Protein AF-A0A2S2PDX4-F1 (afdb_monomer_lite)

Organism: Schizaphis graminum (NCBI:txid13262)

Radius of gyration: 28.06 Å; chains: 1; bounding box: 75×44×58 Å

Secondary structure (DSSP, 8-state):
-HHHHHHHHHHHHHHHHHHHHHHHH-GGG--HHHHGGGGHHHHHHHH-SGGGT-SHHHHHHHHHHHHH-SSSSSHHHHHHHHHHHHHHHHHHHHHHHHHTTSS--EEEEEE--S---TT---PPEEEEEEETTEEEESS----

Structure (mmCIF, N/CA/C/O backbone):
data_AF-A0A2S2PDX4-F1
#
_entry.id   AF-A0A2S2PDX4-F1
#
loop_
_atom_site.group_PDB
_atom_site.id
_atom_site.type_symbol
_atom_site.label_atom_id
_atom_site.label_alt_id
_atom_site.label_comp_id
_atom_site.label_asym_id
_atom_site.label_entity_id
_atom_site.label_seq_id
_atom_site.pdbx_PDB_ins_code
_atom_site.Cartn_x
_atom_site.Cartn_y
_atom_site.Cartn_z
_atom_site.occupancy
_atom_site.B_iso_or_equiv
_atom_site.auth_seq_id
_atom_site.auth_comp_id
_atom_site.auth_asym_id
_atom_site.auth_atom_id
_atom_site.pdbx_PDB_model_num
ATOM 1 N N . PRO A 1 1 ? -21.822 -17.728 4.452 1.00 47.75 1 PRO A N 1
ATOM 2 C CA . PRO A 1 1 ? -22.582 -17.509 5.712 1.00 47.75 1 PRO A CA 1
ATOM 3 C C . PRO A 1 1 ? -21.722 -16.996 6.883 1.00 47.75 1 PRO A C 1
ATOM 5 O O . PRO A 1 1 ? -22.118 -16.027 7.515 1.00 47.75 1 PRO A O 1
ATOM 8 N N . HIS A 1 2 ? -20.545 -17.582 7.149 1.00 58.78 2 HIS A N 1
ATOM 9 C CA . HIS A 1 2 ? -19.695 -17.191 8.292 1.00 58.78 2 HIS A CA 1
ATOM 10 C C . HIS A 1 2 ? -19.011 -15.814 8.168 1.00 58.78 2 HIS A C 1
ATOM 12 O O . HIS A 1 2 ? -18.832 -15.133 9.172 1.00 58.78 2 HIS A O 1
ATOM 18 N N . HIS A 1 3 ? -18.681 -15.357 6.954 1.00 58.28 3 HIS A N 1
ATOM 19 C CA . HIS A 1 3 ? -17.967 -14.084 6.755 1.00 58.28 3 HIS A CA 1
ATOM 20 C C . HIS A 1 3 ? -18.772 -12.834 7.139 1.00 58.28 3 HIS A C 1
ATOM 22 O O . HIS A 1 3 ? -18.188 -11.867 7.614 1.00 58.28 3 HIS A O 1
ATOM 28 N N . VAL A 1 4 ? -20.101 -12.855 6.990 1.00 62.19 4 VAL A N 1
ATOM 29 C CA . VAL A 1 4 ? -20.958 -11.703 7.333 1.00 62.19 4 VAL A CA 1
ATOM 30 C C . VAL A 1 4 ? -20.946 -11.444 8.843 1.00 62.19 4 VAL A C 1
ATOM 32 O O . VAL A 1 4 ? -20.873 -10.298 9.275 1.00 62.19 4 VAL A O 1
ATOM 35 N N . SER A 1 5 ? -20.93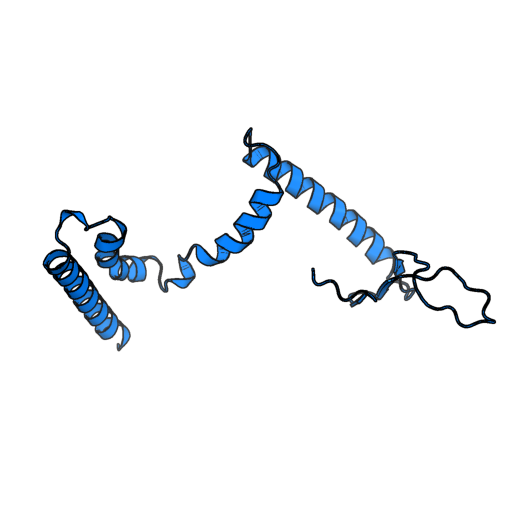3 -12.511 9.649 1.00 75.69 5 SER A N 1
ATOM 36 C CA . SER A 1 5 ? -20.867 -12.414 11.113 1.00 75.69 5 SER A CA 1
ATOM 37 C C . SER A 1 5 ? -19.505 -11.902 11.595 1.00 75.69 5 SER A C 1
ATOM 39 O O . SER A 1 5 ? -19.455 -11.083 12.507 1.00 75.69 5 SER A O 1
ATOM 41 N N . LEU A 1 6 ? -18.408 -12.343 10.972 1.00 85.56 6 LEU A N 1
ATOM 42 C CA . LEU A 1 6 ? -17.055 -11.898 11.327 1.00 85.56 6 LEU A CA 1
ATOM 43 C C . LEU A 1 6 ? -16.809 -10.436 10.948 1.00 85.56 6 LEU A C 1
ATOM 45 O O . LEU A 1 6 ? -16.116 -9.723 11.665 1.00 85.56 6 LEU A O 1
ATOM 49 N N . LYS A 1 7 ? -17.402 -9.985 9.841 1.00 86.50 7 LYS A N 1
ATOM 50 C CA . LYS A 1 7 ? -17.307 -8.601 9.384 1.00 86.50 7 LYS A CA 1
ATOM 51 C C . LYS A 1 7 ? -17.992 -7.633 10.351 1.00 86.50 7 LYS A C 1
ATOM 53 O O . LYS A 1 7 ? -17.378 -6.647 10.747 1.00 86.50 7 LYS A O 1
ATOM 58 N N . GLN A 1 8 ? -19.228 -7.934 10.757 1.00 89.38 8 GLN A N 1
ATOM 59 C CA . GLN A 1 8 ? -19.932 -7.112 11.745 1.00 89.38 8 GLN A CA 1
ATOM 60 C C . GLN A 1 8 ? -19.182 -7.098 13.079 1.00 89.38 8 GLN A C 1
ATOM 62 O O . GLN A 1 8 ? -18.981 -6.045 13.668 1.00 89.38 8 GLN A O 1
ATOM 67 N N . TYR A 1 9 ? -18.678 -8.255 13.507 1.00 93.31 9 TYR A N 1
ATOM 68 C CA . TYR A 1 9 ? -17.873 -8.341 14.719 1.00 93.31 9 TYR A CA 1
ATOM 69 C C . TYR A 1 9 ? -16.598 -7.481 14.646 1.00 93.31 9 TYR A C 1
ATOM 71 O O . TYR A 1 9 ? -16.269 -6.780 15.599 1.00 93.31 9 TYR A O 1
ATOM 79 N N . ALA A 1 10 ? -15.898 -7.486 13.508 1.00 93.19 10 ALA A N 1
ATOM 80 C CA . ALA A 1 10 ? -14.734 -6.631 13.294 1.00 93.19 10 ALA A CA 1
ATOM 81 C C . ALA A 1 10 ? -15.095 -5.136 13.317 1.00 93.19 10 ALA A C 1
ATOM 83 O O . ALA A 1 10 ? -14.362 -4.353 13.914 1.00 93.19 10 ALA A O 1
ATOM 84 N N . HIS A 1 11 ? -16.226 -4.748 12.718 1.00 94.00 11 HIS A N 1
ATOM 85 C CA . HIS A 1 11 ? -16.731 -3.374 12.774 1.00 94.00 11 HIS A CA 1
ATOM 86 C C . HIS A 1 11 ? -16.934 -2.912 14.221 1.00 94.00 11 HIS A C 1
ATOM 88 O O . HIS A 1 11 ? -16.390 -1.886 14.624 1.00 94.00 11 HIS A O 1
ATOM 94 N N . ASP A 1 12 ? -17.647 -3.707 15.019 1.00 95.06 12 ASP A N 1
ATOM 95 C CA . ASP A 1 12 ? -17.961 -3.363 16.407 1.00 95.06 12 ASP A CA 1
ATOM 96 C C . ASP A 1 12 ? -16.685 -3.248 17.266 1.00 95.06 12 ASP A C 1
ATOM 98 O O . ASP A 1 12 ? -16.571 -2.363 18.118 1.00 95.06 12 ASP A O 1
ATOM 102 N N . LEU A 1 13 ? -15.682 -4.100 17.010 1.00 96.44 13 LEU A N 1
ATOM 103 C CA . LEU A 1 13 ? -14.371 -4.024 17.665 1.00 96.44 13 LEU A CA 1
ATOM 104 C C . LEU A 1 13 ? -13.593 -2.756 17.294 1.00 96.44 13 LEU A C 1
ATOM 106 O O . LEU A 1 13 ? -12.976 -2.143 18.167 1.00 96.44 13 LEU A O 1
ATOM 110 N N . LEU A 1 14 ? -13.605 -2.361 16.019 1.00 96.31 14 LEU A N 1
ATOM 111 C CA . LEU A 1 14 ? -12.932 -1.145 15.556 1.00 96.31 14 LEU A CA 1
ATOM 112 C C . LEU A 1 14 ? -13.618 0.103 16.117 1.00 96.31 14 LEU A C 1
ATOM 114 O O . LEU A 1 14 ? -12.940 1.017 16.582 1.00 96.31 14 LEU A O 1
ATOM 118 N N . GLU A 1 15 ? -14.950 0.115 16.161 1.00 96.50 15 GLU A N 1
ATOM 119 C CA . GLU A 1 15 ? -15.713 1.198 16.778 1.00 96.50 15 GLU A CA 1
ATOM 120 C C . GLU A 1 15 ? -15.408 1.321 18.277 1.00 96.50 15 GLU A C 1
ATOM 122 O O . GLU A 1 15 ? -15.167 2.423 18.779 1.00 96.50 15 GLU A O 1
ATOM 127 N N . TYR A 1 16 ? -15.358 0.192 18.991 1.00 96.94 16 TYR A N 1
ATOM 128 C CA . TYR A 1 16 ? -14.962 0.164 20.397 1.00 96.94 16 TYR A CA 1
ATOM 129 C C . TYR A 1 16 ? -13.539 0.699 20.594 1.00 96.94 16 TYR A C 1
ATOM 131 O O . TYR A 1 16 ? -13.328 1.571 21.435 1.00 96.94 16 TYR A O 1
ATOM 139 N N . PHE A 1 17 ? -12.579 0.243 19.784 1.00 96.56 17 PHE A N 1
ATOM 140 C CA . PHE A 1 17 ? -11.193 0.709 19.842 1.00 96.56 17 PHE A CA 1
ATOM 141 C C . PHE A 1 17 ? -11.090 2.227 19.670 1.00 96.56 17 PHE A C 1
ATOM 143 O O . PHE A 1 17 ? -10.433 2.885 20.475 1.00 96.56 17 PHE A O 1
ATOM 150 N N . VAL A 1 18 ? -11.758 2.793 18.661 1.00 96.12 18 VAL A N 1
ATOM 151 C CA . VAL A 1 18 ? -11.712 4.235 18.377 1.00 96.12 18 VAL A CA 1
ATOM 152 C C . VAL A 1 18 ? -12.316 5.045 19.529 1.00 96.12 18 VAL A C 1
ATOM 154 O O . VAL A 1 18 ? -11.703 6.014 19.979 1.00 96.12 18 VAL A O 1
ATOM 157 N N . LYS A 1 19 ? -13.462 4.615 20.073 1.00 96.06 19 LYS A N 1
ATOM 158 C CA . LYS A 1 19 ? -14.090 5.264 21.237 1.00 96.06 19 LYS A CA 1
ATOM 159 C C . LYS A 1 19 ? -13.206 5.193 22.482 1.00 96.06 19 LYS A C 1
ATOM 161 O O . LYS A 1 19 ? -13.049 6.187 23.187 1.00 96.06 19 LYS A O 1
ATOM 166 N N . SER A 1 20 ? -12.609 4.036 22.760 1.00 96.62 20 SER A N 1
ATOM 167 C CA . SER A 1 20 ? -11.697 3.874 23.896 1.00 96.62 20 SER A CA 1
ATOM 168 C C . SER A 1 20 ? -10.419 4.694 23.727 1.00 96.62 20 SER A C 1
ATOM 170 O O . SER A 1 20 ? -9.949 5.293 24.691 1.00 96.62 20 SER A O 1
ATOM 172 N N . PHE A 1 21 ? -9.873 4.774 22.512 1.00 96.62 21 PHE A N 1
ATOM 173 C CA . PHE A 1 21 ? -8.708 5.601 22.210 1.00 96.62 21 PHE A CA 1
ATOM 174 C C . PHE A 1 21 ? -8.988 7.080 22.503 1.00 96.62 21 PHE A C 1
ATOM 176 O O . PHE A 1 21 ? -8.198 7.734 23.185 1.00 96.62 21 PHE A O 1
ATOM 183 N N . GLU A 1 22 ? -10.138 7.590 22.056 1.00 96.00 22 GLU A N 1
ATOM 184 C CA . GLU A 1 22 ? -10.564 8.961 22.340 1.00 96.00 22 GLU A CA 1
ATOM 185 C C . GLU A 1 22 ? -10.717 9.216 23.847 1.00 96.00 22 GLU A C 1
ATOM 187 O O . GLU A 1 22 ? -10.271 10.251 24.337 1.00 96.00 22 GLU A O 1
ATOM 192 N N . GLN A 1 23 ? -11.284 8.271 24.601 1.00 96.62 23 GLN A N 1
ATOM 193 C CA . GLN A 1 23 ? -11.454 8.405 26.053 1.00 96.62 23 GLN A CA 1
ATOM 194 C C . GLN A 1 23 ? -10.126 8.408 26.822 1.00 96.62 23 GLN A C 1
ATOM 196 O O . GLN A 1 23 ? -9.995 9.127 27.810 1.00 96.62 23 GLN A O 1
ATOM 201 N N . ILE A 1 24 ? -9.156 7.596 26.396 1.00 97.12 24 ILE A N 1
ATOM 202 C CA . ILE A 1 24 ? -7.878 7.423 27.100 1.00 97.12 24 ILE A CA 1
ATOM 203 C C . ILE A 1 24 ? -6.904 8.553 26.766 1.00 97.12 24 ILE A C 1
ATOM 205 O O . ILE A 1 24 ? -6.254 9.093 27.660 1.00 97.12 24 ILE A O 1
ATOM 209 N N . TYR A 1 25 ? -6.778 8.896 25.484 1.00 95.75 25 TYR A N 1
ATOM 210 C CA . TYR A 1 25 ? -5.779 9.856 25.016 1.00 95.75 25 TYR A CA 1
ATOM 211 C C . TYR A 1 25 ? -6.358 11.259 24.828 1.00 95.75 25 TYR A C 1
ATOM 213 O O . TYR A 1 25 ? -5.637 12.244 24.970 1.00 95.75 25 TYR A O 1
ATOM 221 N N . GLY A 1 26 ? -7.659 11.371 24.563 1.00 93.25 26 GLY A N 1
ATOM 222 C CA . GLY A 1 26 ? -8.334 12.627 24.264 1.00 93.25 26 GLY A CA 1
ATOM 223 C C . GLY A 1 26 ? -8.429 12.907 22.765 1.00 93.25 26 GLY A C 1
ATOM 224 O O . GLY A 1 26 ? -7.593 12.491 21.957 1.00 93.25 26 GLY A O 1
ATOM 225 N N . GLN A 1 27 ? -9.443 13.688 22.395 1.00 91.62 27 GLN A N 1
ATOM 226 C CA . GLN A 1 27 ? -9.768 14.022 21.006 1.00 91.62 27 GLN A CA 1
ATOM 227 C C . GLN A 1 27 ? -8.611 14.695 20.244 1.00 91.62 27 GLN A C 1
ATOM 229 O O . GLN A 1 27 ? -8.495 14.548 19.033 1.00 91.62 27 GLN A O 1
ATOM 234 N N . MET A 1 28 ? -7.706 15.391 20.937 1.00 93.69 28 MET A N 1
ATOM 235 C CA . MET A 1 28 ? -6.546 16.042 20.311 1.00 93.69 28 MET A CA 1
ATOM 236 C C . MET A 1 28 ? -5.562 15.068 19.641 1.00 93.69 28 MET A C 1
ATOM 238 O O . MET A 1 28 ? -4.795 15.486 18.777 1.00 93.69 28 MET A O 1
ATOM 242 N N . TYR A 1 29 ? -5.598 13.780 20.001 1.00 92.44 29 TYR A N 1
ATOM 243 C CA . TYR A 1 29 ? -4.775 12.731 19.388 1.00 92.44 29 TYR A CA 1
ATOM 244 C C . TYR A 1 29 ? -5.534 11.883 18.360 1.00 92.44 29 TYR A C 1
ATOM 246 O O . TYR A 1 29 ? -4.973 10.923 17.830 1.00 92.44 29 TYR A O 1
ATOM 254 N N . MET A 1 30 ? -6.786 12.234 18.044 1.00 92.44 30 MET A N 1
ATOM 255 C CA . MET A 1 30 ? -7.589 11.577 17.009 1.00 92.44 30 MET A CA 1
ATOM 256 C C . MET A 1 30 ? -7.092 11.958 15.613 1.00 92.44 30 MET A C 1
ATOM 258 O O . MET A 1 30 ? -7.682 12.770 14.901 1.00 92.44 30 MET A O 1
ATOM 262 N N . ALA A 1 31 ? -5.966 11.372 15.223 1.00 93.00 31 ALA A N 1
ATOM 263 C CA . ALA A 1 31 ? -5.408 11.552 13.898 1.00 93.00 31 ALA A CA 1
ATOM 264 C C . ALA A 1 31 ? -6.258 10.819 12.830 1.00 93.00 31 ALA A C 1
ATOM 266 O O . ALA A 1 31 ? -6.955 9.846 13.139 1.00 93.00 31 ALA A O 1
ATOM 267 N N . PRO A 1 32 ? -6.204 11.248 11.551 1.00 91.75 32 PRO A N 1
ATOM 268 C CA . PRO A 1 32 ? -7.032 10.677 10.483 1.00 91.75 32 PRO A CA 1
ATOM 269 C C . PRO A 1 32 ? -6.854 9.168 10.278 1.00 91.75 32 PRO A C 1
ATOM 271 O O . PRO A 1 32 ? -7.782 8.489 9.857 1.00 91.75 32 PRO A O 1
ATOM 274 N N . ASN A 1 33 ? -5.678 8.630 10.602 1.00 91.69 33 ASN A N 1
ATOM 275 C CA . ASN A 1 33 ? -5.395 7.196 10.566 1.00 91.69 33 ASN A CA 1
ATOM 276 C C . ASN A 1 33 ? -6.190 6.398 11.612 1.00 91.69 33 ASN A C 1
ATOM 278 O O . ASN A 1 33 ? -6.539 5.256 11.340 1.00 91.69 33 ASN A O 1
ATOM 282 N N . ILE A 1 34 ? -6.493 6.984 12.775 1.00 93.88 34 ILE A N 1
ATOM 283 C CA . ILE A 1 34 ? -7.339 6.359 13.800 1.00 93.88 34 ILE A CA 1
ATOM 284 C C . ILE A 1 34 ? -8.798 6.376 13.350 1.00 93.88 34 ILE A C 1
ATOM 286 O O . ILE A 1 34 ? -9.468 5.351 13.408 1.00 93.88 34 ILE A O 1
ATOM 290 N N . HIS A 1 35 ? -9.278 7.512 12.834 1.00 90.81 35 HIS A N 1
ATOM 291 C CA . HIS A 1 35 ? -10.646 7.608 12.318 1.00 90.81 35 HIS A CA 1
ATOM 292 C C . HIS A 1 35 ? -10.871 6.696 11.104 1.00 90.81 35 HIS A C 1
ATOM 294 O O . HIS A 1 35 ? -11.911 6.054 10.995 1.00 90.81 35 HIS A O 1
ATOM 300 N N . GLY A 1 36 ? -9.862 6.573 10.235 1.00 92.06 36 GLY A N 1
ATOM 301 C CA . GLY A 1 36 ? -9.901 5.710 9.055 1.00 92.06 36 GLY A CA 1
ATOM 302 C C . GLY A 1 36 ? -10.161 4.234 9.365 1.00 92.06 36 GLY A C 1
ATOM 303 O O . GLY A 1 36 ? -10.689 3.528 8.512 1.00 92.06 36 GLY A O 1
ATOM 304 N N . LEU A 1 37 ? -9.880 3.770 10.589 1.00 93.81 37 LEU A N 1
ATOM 305 C CA . LEU A 1 37 ? -10.189 2.402 11.010 1.00 93.81 37 LEU A CA 1
ATOM 306 C C . LEU A 1 37 ? -11.689 2.086 10.950 1.00 93.81 37 LEU A C 1
ATOM 308 O O . LEU A 1 37 ? -12.044 0.944 10.674 1.00 93.81 37 LEU A O 1
ATOM 312 N N . LEU A 1 38 ? -12.566 3.078 11.143 1.00 93.56 38 LEU A N 1
ATOM 313 C CA . LEU A 1 38 ? -14.019 2.892 11.041 1.00 93.56 38 LEU A CA 1
ATOM 314 C C . LEU A 1 38 ? -14.460 2.520 9.618 1.00 93.56 38 LEU A C 1
ATOM 316 O O . LEU A 1 38 ? -15.448 1.816 9.448 1.00 93.56 38 LEU A O 1
ATOM 320 N N . HIS A 1 39 ? -13.705 2.945 8.604 1.00 91.81 39 HIS A N 1
ATOM 321 C CA . HIS A 1 39 ? -14.011 2.686 7.196 1.00 91.81 39 HIS A CA 1
ATOM 322 C C . HIS A 1 39 ? -13.391 1.390 6.668 1.00 91.81 39 HIS A C 1
ATOM 324 O O . HIS A 1 39 ? -13.729 0.961 5.570 1.00 91.81 39 HIS A O 1
ATOM 330 N N . LEU A 1 40 ? -12.530 0.721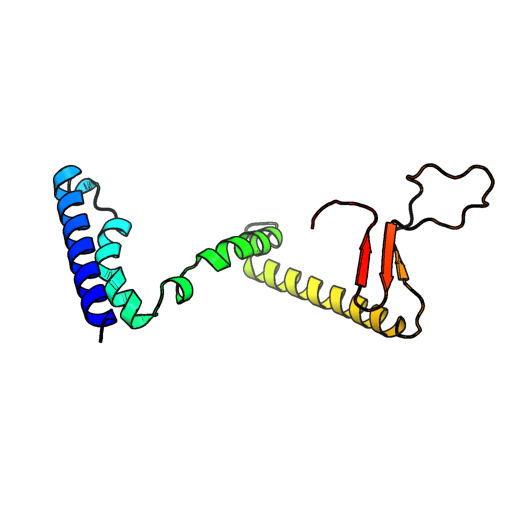 7.442 1.00 92.00 40 LEU A N 1
ATOM 331 C CA . LEU A 1 40 ? -11.809 -0.475 6.991 1.00 92.00 40 LEU A CA 1
ATOM 332 C C . LEU A 1 40 ? -12.757 -1.605 6.555 1.00 92.00 40 LEU A C 1
ATOM 334 O O . LEU A 1 40 ? -12.458 -2.381 5.648 1.00 92.00 40 LEU A O 1
ATOM 338 N N . VAL A 1 41 ? -13.912 -1.698 7.210 1.00 91.50 41 VAL A N 1
ATOM 339 C CA . VAL A 1 41 ? -14.938 -2.701 6.920 1.00 91.50 41 VAL A CA 1
ATOM 340 C C . VAL A 1 41 ? -15.683 -2.396 5.616 1.00 91.50 41 VAL A C 1
ATOM 342 O O . VAL A 1 41 ? -15.980 -3.321 4.856 1.00 91.50 41 VAL A O 1
ATOM 345 N N . ASP A 1 42 ? -15.927 -1.118 5.329 1.00 91.06 42 ASP A N 1
ATOM 346 C CA . ASP A 1 42 ? -16.507 -0.659 4.062 1.00 91.06 42 ASP A CA 1
ATOM 347 C C . ASP A 1 42 ? -15.494 -0.799 2.915 1.00 91.06 42 ASP A C 1
ATOM 349 O O . ASP A 1 42 ? -15.833 -1.214 1.805 1.00 91.06 42 ASP A O 1
ATOM 353 N N . ASP A 1 43 ? -14.218 -0.523 3.190 1.00 90.94 43 ASP A N 1
ATOM 354 C CA . ASP A 1 43 ? -13.124 -0.724 2.243 1.00 90.94 43 ASP A CA 1
ATOM 355 C C . ASP A 1 43 ? -12.967 -2.206 1.882 1.00 90.94 43 ASP A C 1
ATOM 357 O O . ASP A 1 43 ? -12.747 -2.534 0.714 1.00 90.94 43 ASP A O 1
ATOM 361 N N . TYR A 1 44 ? -13.151 -3.115 2.843 1.00 90.12 44 TYR A N 1
ATOM 362 C CA . TYR A 1 44 ? -13.153 -4.552 2.575 1.00 90.12 44 TYR A CA 1
ATOM 363 C C . TYR A 1 44 ? -14.296 -4.972 1.641 1.00 90.12 44 TYR A C 1
ATOM 365 O O . TYR A 1 44 ? -14.084 -5.796 0.752 1.00 90.12 44 TYR A O 1
ATOM 373 N N . ASP A 1 45 ? -15.493 -4.393 1.775 1.00 89.75 45 ASP A N 1
ATOM 374 C CA . ASP A 1 45 ? -16.587 -4.662 0.829 1.00 89.75 45 ASP A CA 1
ATOM 375 C C . ASP A 1 45 ? -16.257 -4.194 -0.584 1.00 89.75 45 ASP A C 1
ATOM 377 O O . ASP A 1 45 ? -16.645 -4.827 -1.569 1.00 89.75 45 ASP A O 1
ATOM 381 N N . ARG A 1 46 ? -15.560 -3.062 -0.687 1.00 91.75 46 ARG A N 1
ATOM 382 C CA . ARG A 1 46 ? -15.290 -2.412 -1.964 1.00 91.75 46 ARG A CA 1
ATOM 383 C C . ARG A 1 46 ? -14.101 -3.016 -2.704 1.00 91.75 46 ARG A C 1
ATOM 385 O O . ARG A 1 46 ? -14.153 -3.149 -3.925 1.00 91.75 46 ARG A O 1
ATOM 392 N N . PHE A 1 47 ? -13.027 -3.337 -1.990 1.00 91.25 47 PHE A N 1
ATOM 393 C CA . PHE A 1 47 ? -11.745 -3.760 -2.564 1.00 91.25 47 PHE A CA 1
ATOM 394 C C . PHE A 1 47 ? -11.412 -5.233 -2.279 1.00 91.25 47 PHE A C 1
ATOM 396 O O . PHE A 1 47 ? -10.510 -5.805 -2.900 1.00 91.25 47 PHE A O 1
ATOM 403 N N . GLY A 1 48 ? -12.167 -5.877 -1.388 1.00 90.06 48 GLY A N 1
ATOM 404 C CA . GLY A 1 48 ? -11.898 -7.227 -0.914 1.00 90.06 48 GLY A CA 1
ATOM 405 C C . GLY A 1 48 ? -10.800 -7.253 0.157 1.00 90.06 48 GLY A C 1
ATOM 406 O O . GLY A 1 48 ? -10.608 -6.278 0.883 1.00 90.06 48 GLY A O 1
ATOM 407 N N . PRO A 1 49 ? -10.070 -8.376 0.284 1.00 89.31 49 PRO A N 1
ATOM 408 C CA . PRO A 1 49 ? -8.948 -8.499 1.211 1.00 89.31 49 PRO A CA 1
ATOM 409 C C . PRO A 1 49 ? -7.939 -7.357 1.091 1.00 89.31 49 PRO A C 1
ATOM 411 O O . PRO A 1 49 ? -7.659 -6.889 -0.011 1.00 89.31 49 PRO A O 1
ATOM 414 N N . LEU A 1 50 ? -7.338 -6.968 2.220 1.00 86.50 50 LEU A N 1
ATOM 415 C CA . LEU A 1 50 ? -6.378 -5.862 2.283 1.00 86.50 50 LEU A CA 1
ATOM 416 C C . LEU A 1 50 ? -5.198 -6.053 1.320 1.00 86.50 50 LEU A C 1
ATOM 418 O O . LEU A 1 50 ? -4.681 -5.082 0.784 1.00 86.50 50 LEU A O 1
ATOM 422 N N . ASP A 1 51 ? -4.815 -7.297 1.033 1.00 87.44 51 ASP A N 1
ATOM 423 C CA . ASP A 1 51 ? -3.767 -7.624 0.060 1.00 87.44 51 ASP A CA 1
ATOM 424 C C . ASP A 1 51 ? -4.046 -7.061 -1.344 1.00 87.44 51 ASP A C 1
ATOM 426 O O . ASP A 1 51 ? -3.110 -6.752 -2.078 1.00 87.44 51 ASP A O 1
ATOM 430 N N . ASN A 1 52 ? -5.318 -6.869 -1.711 1.00 88.50 52 ASN A N 1
ATOM 431 C CA . ASN A 1 52 ? -5.707 -6.326 -3.013 1.00 88.50 52 ASN A CA 1
ATOM 432 C C . ASN A 1 52 ? -5.537 -4.805 -3.111 1.00 88.50 52 ASN A C 1
ATOM 434 O O . ASN A 1 52 ? -5.400 -4.277 -4.214 1.00 88.50 52 ASN A O 1
ATOM 438 N N . CYS A 1 53 ? -5.582 -4.093 -1.985 1.00 85.75 53 CYS A N 1
ATOM 439 C CA . CYS A 1 53 ? -5.472 -2.632 -1.935 1.00 85.75 53 CYS A CA 1
ATOM 440 C C . CYS A 1 53 ? -4.230 -2.138 -1.179 1.00 85.75 53 CYS A C 1
ATOM 442 O O . CYS A 1 53 ? -3.961 -0.936 -1.148 1.00 85.75 53 CYS A O 1
ATOM 444 N N . SER A 1 54 ? -3.443 -3.048 -0.606 1.00 86.00 54 SER A N 1
ATOM 445 C CA . SER A 1 54 ? -2.221 -2.733 0.119 1.00 86.00 54 SER A CA 1
ATOM 446 C C . SER A 1 54 ? -1.166 -2.146 -0.811 1.00 86.00 54 SER A C 1
ATOM 448 O O . SER A 1 54 ? -0.816 -2.710 -1.849 1.00 86.00 54 SER A O 1
ATOM 450 N N . THR A 1 55 ? -0.582 -1.022 -0.399 1.00 85.19 55 THR A N 1
ATOM 451 C CA . THR A 1 55 ? 0.540 -0.416 -1.119 1.00 85.19 55 THR A CA 1
ATOM 452 C C . THR A 1 55 ? 1.883 -1.068 -0.796 1.00 85.19 55 THR A C 1
ATOM 454 O O . THR A 1 55 ? 2.895 -0.709 -1.399 1.00 85.19 55 THR A O 1
ATOM 457 N N . PHE A 1 56 ? 1.910 -2.030 0.132 1.00 85.75 56 PHE A N 1
ATOM 458 C CA . PHE A 1 56 ? 3.135 -2.644 0.639 1.00 85.75 56 PHE A CA 1
ATOM 459 C C . PHE A 1 56 ? 3.972 -3.292 -0.472 1.00 85.75 56 PHE A C 1
ATOM 461 O O . PHE A 1 56 ? 5.184 -3.089 -0.548 1.00 85.75 56 PHE A O 1
ATOM 468 N N . SER A 1 57 ? 3.327 -3.985 -1.416 1.00 82.00 57 SER A N 1
ATOM 469 C CA . SER A 1 57 ? 4.005 -4.602 -2.564 1.00 82.00 57 SER A CA 1
ATOM 470 C C . SER A 1 57 ? 4.754 -3.581 -3.433 1.00 82.00 57 SER A C 1
ATOM 472 O O . SER A 1 57 ? 5.775 -3.911 -4.042 1.00 82.00 57 SER A O 1
ATOM 474 N N . PHE A 1 58 ? 4.295 -2.326 -3.465 1.00 84.56 58 PHE A N 1
ATOM 475 C CA . PHE A 1 58 ? 4.931 -1.253 -4.230 1.00 84.56 58 PHE A CA 1
ATOM 476 C C . PHE A 1 58 ? 6.073 -0.565 -3.479 1.00 84.56 58 PHE A C 1
ATOM 478 O O . PHE A 1 58 ? 6.906 0.073 -4.124 1.00 84.56 58 PHE A O 1
ATOM 485 N N . GLU A 1 59 ? 6.182 -0.703 -2.154 1.00 86.00 59 GLU A N 1
ATOM 486 C CA . GLU A 1 59 ? 7.273 -0.084 -1.386 1.00 86.00 59 GLU A CA 1
ATOM 487 C C . GLU A 1 59 ? 8.642 -0.596 -1.830 1.00 86.00 59 GLU A C 1
ATOM 489 O O . GLU A 1 59 ? 9.593 0.179 -1.981 1.00 86.00 59 GLU A O 1
ATOM 494 N N . ASN A 1 60 ? 8.742 -1.899 -2.106 1.00 83.38 60 ASN A N 1
ATOM 495 C CA . ASN A 1 60 ? 9.983 -2.472 -2.607 1.00 83.38 60 ASN A CA 1
ATOM 496 C C . ASN A 1 60 ? 10.320 -1.925 -4.002 1.00 83.38 60 ASN A C 1
ATOM 498 O O . ASN A 1 60 ? 11.456 -1.532 -4.272 1.00 83.38 60 ASN A O 1
ATOM 502 N N . TYR A 1 61 ? 9.314 -1.812 -4.872 1.00 86.88 61 TYR A N 1
ATOM 503 C CA . TYR A 1 61 ? 9.495 -1.268 -6.216 1.00 86.88 61 TYR A CA 1
ATOM 504 C C . TYR A 1 61 ? 9.822 0.234 -6.209 1.00 86.88 61 TYR A C 1
ATOM 506 O O . TYR A 1 61 ? 10.571 0.717 -7.057 1.00 86.88 61 TYR A O 1
ATOM 514 N N . MET A 1 62 ? 9.364 0.981 -5.203 1.00 89.44 62 MET A N 1
ATOM 515 C CA . MET A 1 62 ? 9.701 2.393 -5.034 1.00 89.44 62 MET A CA 1
ATOM 516 C C . MET A 1 62 ? 11.214 2.618 -4.891 1.00 89.44 62 MET A C 1
ATOM 518 O O . MET A 1 62 ? 11.729 3.627 -5.370 1.00 89.44 62 MET A O 1
ATOM 522 N N . LYS A 1 63 ? 11.959 1.680 -4.286 1.00 87.75 63 LYS A N 1
ATOM 523 C CA . LYS A 1 63 ? 13.433 1.746 -4.237 1.00 87.75 63 LYS A CA 1
ATOM 524 C C . LYS A 1 63 ? 14.042 1.701 -5.639 1.00 87.75 63 LYS A C 1
ATOM 526 O O . LYS A 1 63 ? 14.958 2.465 -5.936 1.00 87.75 63 LYS A O 1
ATOM 531 N N . VAL A 1 64 ? 13.496 0.846 -6.503 1.00 89.12 64 VAL A N 1
ATOM 532 C CA . VAL A 1 64 ? 13.908 0.714 -7.906 1.00 89.12 64 VAL A CA 1
ATOM 533 C C . VAL A 1 64 ? 13.584 1.993 -8.679 1.00 89.12 64 VAL A C 1
ATOM 535 O O . VAL A 1 64 ? 14.444 2.527 -9.367 1.00 89.12 64 VAL A O 1
ATOM 538 N N . LEU A 1 65 ? 12.382 2.550 -8.515 1.00 90.75 65 LEU A N 1
ATOM 539 C CA . LEU A 1 65 ? 12.019 3.819 -9.154 1.00 90.75 65 LEU A CA 1
ATOM 540 C C . LEU A 1 65 ? 12.913 4.976 -8.693 1.00 90.75 65 LEU A C 1
ATOM 542 O O . LEU A 1 65 ? 13.366 5.776 -9.510 1.00 90.75 65 LEU A O 1
ATOM 546 N N . LYS A 1 66 ? 13.225 5.048 -7.395 1.00 91.31 66 LYS A N 1
ATOM 547 C CA . LYS A 1 66 ? 14.111 6.080 -6.842 1.00 91.31 66 LYS A CA 1
ATOM 548 C C . LYS A 1 66 ? 15.536 5.979 -7.379 1.00 91.31 66 LYS A C 1
ATOM 550 O O . LYS A 1 66 ? 16.143 7.017 -7.61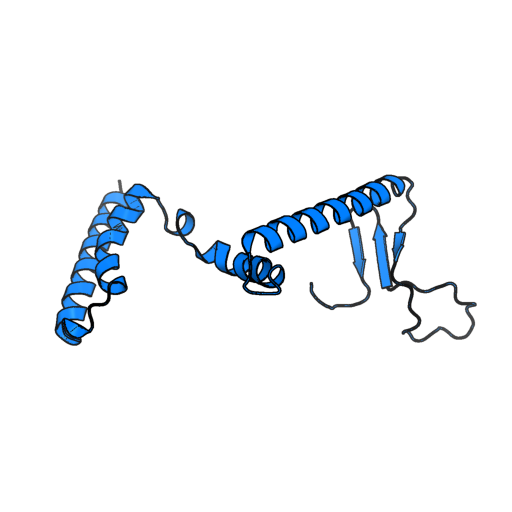2 1.00 91.31 66 LYS A O 1
ATOM 555 N N . SER A 1 67 ? 16.062 4.778 -7.626 1.00 90.81 67 SER A N 1
ATOM 556 C CA . SER A 1 67 ? 17.410 4.624 -8.196 1.00 90.81 67 SER A CA 1
ATOM 557 C C . SER A 1 67 ? 17.504 5.093 -9.655 1.00 90.81 67 SER A C 1
ATOM 559 O O . SER A 1 67 ? 18.581 5.483 -10.111 1.00 90.81 67 SER A O 1
ATOM 561 N N . MET A 1 68 ? 16.379 5.127 -10.382 1.00 91.88 68 MET A N 1
ATOM 562 C CA . MET A 1 68 ? 16.310 5.696 -11.732 1.00 91.88 68 MET A CA 1
ATOM 563 C C . MET A 1 68 ? 16.345 7.231 -11.738 1.00 91.88 68 MET A C 1
ATOM 565 O O . MET A 1 68 ? 16.701 7.827 -12.756 1.00 91.88 68 MET A O 1
ATOM 569 N N . ILE A 1 69 ? 16.001 7.877 -10.620 1.00 93.50 69 ILE A N 1
ATOM 570 C CA . ILE A 1 69 ? 15.924 9.334 -10.495 1.00 93.50 69 ILE A CA 1
ATOM 571 C C . ILE A 1 69 ? 17.247 9.863 -9.933 1.00 93.50 69 ILE A C 1
ATOM 573 O O . ILE A 1 69 ? 17.622 9.579 -8.800 1.00 93.50 69 ILE A O 1
ATOM 577 N N . ARG A 1 70 ? 17.957 10.686 -10.712 1.00 90.12 70 ARG A N 1
ATOM 578 C CA . ARG A 1 70 ? 19.258 11.258 -10.311 1.00 90.12 70 ARG A CA 1
ATOM 579 C C . ARG A 1 70 ? 19.150 12.682 -9.765 1.00 90.12 70 ARG A C 1
ATOM 581 O O . ARG A 1 70 ? 19.972 13.097 -8.954 1.00 90.12 70 ARG A O 1
ATOM 588 N N . LYS A 1 71 ? 18.165 13.447 -10.239 1.00 92.12 71 LYS A N 1
ATOM 589 C CA . LYS A 1 71 ? 17.855 14.818 -9.798 1.00 92.12 71 LYS A CA 1
ATOM 590 C C . LYS A 1 71 ? 16.338 14.972 -9.634 1.00 92.12 71 LYS A C 1
ATOM 592 O O . LYS A 1 71 ? 15.606 14.299 -10.353 1.00 92.12 71 LYS A O 1
ATOM 597 N N . PRO A 1 72 ? 15.845 15.880 -8.773 1.00 91.00 72 PRO A N 1
ATOM 598 C CA . PRO A 1 72 ? 14.404 16.060 -8.554 1.00 91.00 72 PRO A CA 1
ATOM 599 C C . PRO A 1 72 ? 13.661 16.662 -9.760 1.00 91.00 72 PRO A C 1
ATOM 601 O O . PRO A 1 72 ? 12.437 16.637 -9.812 1.00 91.00 72 PRO A O 1
ATOM 604 N N . HIS A 1 73 ? 14.379 17.206 -10.744 1.00 95.19 73 HIS A N 1
ATOM 605 C CA . HIS A 1 73 ? 13.787 17.809 -11.934 1.00 95.19 73 HIS A CA 1
ATOM 606 C C . HIS A 1 73 ? 13.264 16.743 -12.907 1.00 95.19 73 HIS A C 1
ATOM 608 O O . HIS A 1 73 ? 14.045 15.944 -13.416 1.00 95.19 73 HIS A O 1
ATOM 614 N N . LYS A 1 74 ? 11.965 16.771 -13.222 1.00 94.00 74 LYS A N 1
ATOM 615 C CA . LYS A 1 74 ? 11.315 15.868 -14.193 1.00 94.00 74 LYS A CA 1
ATOM 616 C C . LYS A 1 74 ? 11.540 14.366 -13.904 1.00 94.00 74 LYS A C 1
ATOM 618 O O . LYS A 1 74 ? 12.122 13.653 -14.725 1.00 94.00 74 LYS A O 1
ATOM 623 N N . PRO A 1 75 ? 11.082 13.858 -12.746 1.00 94.06 75 PRO A N 1
ATOM 624 C CA . PRO A 1 75 ? 11.317 12.472 -12.336 1.00 94.06 75 PRO A CA 1
ATOM 625 C C . PRO A 1 75 ? 10.668 11.451 -13.281 1.00 94.06 75 PRO A C 1
ATOM 627 O O . PRO A 1 75 ? 11.277 10.431 -13.584 1.00 94.06 75 PRO A O 1
ATOM 630 N N . LEU A 1 76 ? 9.471 11.743 -13.800 1.00 94.38 76 LEU A N 1
ATOM 631 C CA . LEU A 1 76 ? 8.760 10.849 -14.716 1.00 94.38 76 LEU A CA 1
ATOM 632 C C . LEU A 1 76 ? 9.522 10.649 -16.035 1.00 94.38 76 LEU A C 1
ATOM 634 O O . LEU A 1 76 ? 9.726 9.514 -16.457 1.00 94.38 76 LEU A O 1
ATOM 638 N N . GLU A 1 77 ? 9.991 11.738 -16.655 1.00 95.88 77 GLU A N 1
ATOM 639 C CA . GLU A 1 77 ? 10.794 11.664 -17.884 1.00 95.88 77 GLU A CA 1
ATOM 640 C C . GLU A 1 77 ? 12.079 10.853 -17.654 1.00 95.88 77 GLU A C 1
ATOM 642 O O . GLU A 1 77 ? 12.411 9.989 -18.464 1.00 95.88 77 GLU A O 1
ATOM 647 N N . GLN A 1 78 ? 12.770 11.069 -16.525 1.00 93.94 78 GLN A N 1
ATOM 648 C CA . GLN A 1 78 ? 13.970 10.299 -16.172 1.00 93.94 78 GLN A CA 1
ATOM 649 C C . GLN A 1 78 ? 13.682 8.797 -16.072 1.00 93.94 78 GLN A C 1
ATOM 651 O O . GLN A 1 78 ? 14.419 8.001 -16.653 1.00 93.94 78 GLN A O 1
ATOM 656 N N . VAL A 1 79 ? 12.609 8.410 -15.376 1.00 94.00 79 VAL A N 1
ATOM 657 C CA . VAL A 1 79 ? 12.203 7.003 -15.228 1.00 94.00 79 VAL A CA 1
ATOM 658 C C . VAL A 1 79 ? 11.895 6.380 -16.589 1.00 94.00 79 VAL A C 1
ATOM 660 O O . VAL A 1 79 ? 12.414 5.310 -16.892 1.00 94.00 79 VAL A O 1
ATOM 663 N N . ILE A 1 80 ? 11.116 7.059 -17.439 1.00 93.69 80 ILE A N 1
ATOM 664 C CA . ILE A 1 80 ? 10.756 6.554 -18.774 1.00 93.69 80 ILE A CA 1
ATOM 665 C C . ILE A 1 80 ? 12.008 6.343 -19.636 1.00 93.69 80 ILE A C 1
ATOM 667 O O . ILE A 1 80 ? 12.149 5.307 -20.287 1.00 93.69 80 ILE A O 1
ATOM 671 N N . ILE A 1 81 ? 12.942 7.299 -19.632 1.00 92.38 81 ILE A N 1
ATOM 672 C CA . ILE A 1 81 ? 14.194 7.190 -20.392 1.00 92.38 81 ILE A CA 1
ATOM 673 C C . ILE A 1 81 ? 15.032 6.010 -19.876 1.00 92.38 81 ILE A C 1
ATOM 675 O O . ILE A 1 81 ? 15.418 5.152 -20.670 1.00 92.38 81 ILE A O 1
ATOM 679 N N . ARG A 1 82 ? 15.247 5.909 -18.556 1.00 91.62 82 ARG A N 1
ATOM 680 C CA . ARG A 1 82 ? 16.007 4.814 -17.920 1.00 91.62 82 ARG A CA 1
ATOM 681 C C . ARG A 1 82 ? 15.398 3.441 -18.200 1.00 91.62 82 ARG A C 1
ATOM 683 O O . ARG A 1 82 ? 16.123 2.492 -18.486 1.00 91.62 82 ARG A O 1
ATOM 690 N N . TYR A 1 83 ? 14.075 3.337 -18.134 1.00 90.44 83 TYR A N 1
ATOM 691 C CA . TYR A 1 83 ? 13.354 2.103 -18.426 1.00 90.44 83 TYR A CA 1
ATOM 692 C C . TYR A 1 83 ? 13.593 1.651 -19.876 1.00 90.44 83 TYR A C 1
ATOM 694 O O . TYR A 1 83 ? 13.983 0.509 -20.124 1.00 90.44 83 TYR A O 1
ATOM 702 N N . ASN A 1 84 ? 13.483 2.581 -20.831 1.00 89.19 84 ASN A N 1
ATOM 703 C CA . ASN A 1 84 ? 13.748 2.317 -22.246 1.00 89.19 84 ASN A CA 1
ATOM 704 C C . ASN A 1 84 ? 15.221 1.955 -22.535 1.00 89.19 84 ASN A C 1
ATOM 706 O O . ASN A 1 84 ? 15.492 1.157 -23.434 1.00 89.19 84 ASN A O 1
ATOM 710 N N . GLU A 1 85 ? 16.184 2.524 -21.800 1.00 88.00 85 GLU A N 1
ATOM 711 C CA . GLU A 1 85 ? 17.604 2.133 -21.874 1.00 88.00 85 GLU A CA 1
ATOM 712 C C . GLU A 1 85 ? 17.813 0.666 -21.453 1.00 88.00 85 GLU A C 1
ATOM 714 O O . GLU A 1 85 ? 18.559 -0.077 -22.107 1.00 88.00 85 GLU A O 1
ATOM 719 N N . GLY A 1 86 ? 17.134 0.239 -20.382 1.00 81.31 86 GLY A N 1
ATOM 720 C CA . GLY A 1 86 ? 17.174 -1.132 -19.870 1.00 81.31 86 GLY A CA 1
ATOM 721 C C . GLY A 1 86 ? 16.629 -2.152 -20.872 1.00 81.31 86 GLY A C 1
ATOM 722 O O . GLY A 1 86 ? 17.322 -3.114 -21.204 1.00 81.31 86 GLY A O 1
ATOM 723 N N . GLU A 1 87 ? 15.441 -1.901 -21.426 1.00 77.62 87 GLU A N 1
ATOM 724 C CA . GLU A 1 87 ? 14.792 -2.768 -22.426 1.00 77.62 87 GLU A CA 1
ATOM 725 C C . GLU A 1 87 ? 15.637 -2.944 -23.702 1.00 77.62 87 GLU A C 1
ATOM 727 O O . GLU A 1 87 ? 15.785 -4.042 -24.247 1.00 77.62 87 GLU A O 1
ATOM 732 N N . LYS A 1 88 ? 16.280 -1.869 -24.173 1.00 67.88 88 LYS A N 1
ATOM 733 C CA . LYS A 1 88 ? 17.175 -1.945 -25.339 1.00 67.88 88 LYS A CA 1
ATOM 734 C C . LYS A 1 88 ? 18.430 -2.765 -25.038 1.00 67.88 88 LYS A C 1
ATOM 736 O O . LYS A 1 88 ? 18.867 -3.548 -25.884 1.00 67.88 88 LYS A O 1
ATOM 741 N N . SER A 1 89 ? 18.978 -2.651 -23.830 1.00 60.03 89 SER A N 1
ATOM 742 C CA . SER A 1 89 ? 20.163 -3.404 -23.402 1.00 60.03 89 SER A CA 1
ATOM 743 C C . SER A 1 89 ? 19.882 -4.906 -23.260 1.00 60.03 89 SER A C 1
ATOM 745 O O . SER A 1 89 ? 20.689 -5.729 -23.700 1.00 60.03 89 SER A O 1
ATOM 747 N N . THR A 1 90 ? 18.716 -5.290 -22.729 1.00 57.59 90 THR A N 1
ATOM 748 C CA . THR A 1 90 ? 18.308 -6.701 -22.599 1.00 57.59 90 THR A CA 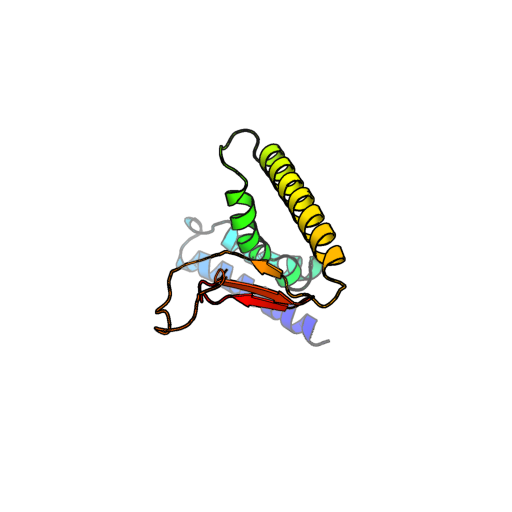1
ATOM 749 C C . THR A 1 90 ? 17.981 -7.344 -23.948 1.00 57.59 90 THR A C 1
ATOM 751 O O . THR A 1 90 ? 18.265 -8.528 -24.140 1.00 57.59 90 THR A O 1
ATOM 754 N N . SER A 1 91 ? 17.469 -6.583 -24.922 1.00 54.94 91 SER A N 1
ATOM 755 C CA . SER A 1 91 ? 17.225 -7.085 -26.283 1.00 54.94 91 SER A CA 1
ATOM 756 C C . SER A 1 91 ? 18.514 -7.516 -27.007 1.00 54.94 91 SER A C 1
ATOM 758 O O . SER A 1 91 ? 18.527 -8.532 -27.705 1.00 54.94 91 SER A O 1
ATOM 760 N N . ASN A 1 92 ? 19.628 -6.812 -26.775 1.00 50.25 92 ASN A N 1
ATOM 761 C CA . ASN A 1 92 ? 20.940 -7.164 -27.325 1.00 50.25 92 ASN A CA 1
ATOM 762 C C . ASN A 1 92 ? 21.548 -8.394 -26.634 1.00 50.25 92 ASN A C 1
ATOM 764 O O . ASN A 1 92 ? 22.184 -9.217 -27.291 1.00 50.25 92 ASN A O 1
ATOM 768 N N . LEU A 1 93 ? 21.295 -8.570 -25.332 1.00 51.38 93 LEU A N 1
ATOM 769 C CA . LEU A 1 93 ? 21.626 -9.803 -24.612 1.00 51.38 93 LEU A CA 1
ATOM 770 C C . LEU A 1 93 ? 20.807 -10.987 -25.137 1.00 51.38 93 LEU A C 1
ATOM 772 O O . LEU A 1 93 ? 21.399 -12.004 -25.466 1.00 51.38 93 LEU A O 1
ATOM 776 N N . LYS A 1 94 ? 19.486 -10.851 -25.321 1.00 49.97 94 LYS A N 1
ATOM 777 C CA . LYS A 1 94 ? 18.630 -11.915 -25.885 1.00 49.97 94 LYS A CA 1
ATOM 778 C C . LYS A 1 94 ? 19.030 -12.296 -27.317 1.00 49.97 94 LYS A C 1
ATOM 780 O O . LYS A 1 94 ? 19.081 -13.481 -27.635 1.00 49.97 94 LYS A O 1
ATOM 785 N N . LYS A 1 95 ? 19.394 -11.321 -28.162 1.00 50.25 95 LYS A N 1
ATOM 786 C CA . LYS A 1 95 ? 19.965 -11.587 -29.497 1.00 50.25 95 LYS A CA 1
ATOM 787 C C . LYS A 1 95 ? 21.298 -12.333 -29.422 1.00 50.25 95 LYS A C 1
ATOM 789 O O . LYS A 1 95 ? 21.513 -13.237 -30.218 1.00 50.25 95 LYS A O 1
ATOM 794 N N . LYS A 1 96 ? 22.162 -12.009 -28.451 1.00 47.06 96 LYS A N 1
ATOM 795 C CA . LYS A 1 96 ? 23.406 -12.752 -28.204 1.00 47.06 96 LYS A CA 1
ATOM 796 C C . LYS A 1 96 ? 23.135 -14.168 -27.686 1.00 47.06 96 LYS A C 1
ATOM 798 O O . LYS A 1 96 ? 23.806 -15.088 -28.126 1.00 47.06 96 LYS A O 1
ATOM 803 N N . CYS A 1 97 ? 22.136 -14.358 -26.822 1.00 44.81 97 CYS A N 1
ATOM 804 C CA . CYS A 1 97 ? 21.746 -15.671 -26.306 1.00 44.81 97 CYS A CA 1
ATOM 805 C C . CYS A 1 97 ? 21.213 -16.605 -27.398 1.00 44.81 97 CYS A C 1
ATOM 807 O O . CYS A 1 97 ? 21.542 -17.784 -27.389 1.00 44.81 97 CYS A O 1
ATOM 809 N N . ASN A 1 98 ? 20.481 -16.082 -28.386 1.00 46.56 98 ASN A N 1
ATOM 810 C CA . ASN A 1 98 ? 20.015 -16.882 -29.525 1.00 46.56 98 ASN A CA 1
ATOM 811 C C . ASN A 1 98 ? 21.157 -17.396 -30.424 1.00 46.56 98 ASN A C 1
ATOM 813 O O . ASN A 1 98 ? 20.963 -18.373 -31.141 1.00 46.56 98 ASN A O 1
ATOM 817 N N . ILE A 1 99 ? 22.348 -16.782 -30.373 1.00 49.75 99 ILE A N 1
ATOM 818 C CA . ILE A 1 99 ? 23.557 -17.274 -31.063 1.00 49.75 99 ILE A CA 1
ATOM 819 C C . ILE A 1 99 ? 24.167 -18.476 -30.307 1.00 49.75 99 ILE A C 1
ATOM 821 O O . ILE A 1 99 ? 24.835 -19.307 -30.910 1.00 49.75 99 ILE A O 1
ATOM 825 N N . ILE A 1 100 ? 23.874 -18.635 -29.010 1.00 49.53 100 ILE A N 1
ATOM 826 C CA . ILE A 1 100 ? 24.352 -19.739 -28.150 1.00 49.53 100 ILE A CA 1
ATOM 827 C C . ILE A 1 100 ? 23.449 -20.983 -28.231 1.00 49.53 100 ILE A C 1
ATOM 829 O O . ILE A 1 100 ? 23.568 -21.902 -27.426 1.00 49.53 100 ILE A O 1
ATOM 833 N N . ASN A 1 101 ? 22.530 -21.049 -29.194 1.00 49.28 101 ASN A N 1
ATOM 834 C CA . ASN A 1 101 ? 21.775 -22.281 -29.437 1.00 49.28 101 ASN A CA 1
ATOM 835 C C . ASN A 1 101 ? 22.649 -23.403 -30.036 1.00 49.28 101 ASN A C 1
ATOM 837 O O . ASN A 1 101 ? 22.172 -24.520 -30.205 1.00 49.28 101 ASN A O 1
ATOM 841 N N . ASN A 1 102 ? 23.935 -23.141 -30.290 1.00 48.91 102 ASN A N 1
ATOM 842 C CA . ASN A 1 102 ? 24.920 -24.144 -30.681 1.00 48.91 102 ASN A CA 1
ATOM 843 C C . ASN A 1 102 ? 25.779 -24.575 -29.484 1.00 48.91 102 ASN A C 1
ATOM 845 O O . ASN A 1 102 ? 26.968 -24.332 -29.533 1.00 48.91 102 ASN A O 1
ATOM 849 N N . ASN A 1 103 ? 25.210 -25.165 -28.422 1.00 54.00 103 ASN A N 1
ATOM 850 C CA . ASN A 1 103 ? 25.894 -25.946 -27.358 1.00 54.00 103 ASN A CA 1
ATOM 851 C C . ASN A 1 103 ? 27.208 -25.415 -26.714 1.00 54.00 103 ASN A C 1
ATOM 853 O O . ASN A 1 103 ? 27.788 -26.091 -25.866 1.00 54.00 103 ASN A O 1
ATOM 857 N N . GLU A 1 104 ? 27.680 -24.220 -27.048 1.00 61.81 104 GLU A N 1
ATOM 858 C CA . GLU A 1 104 ? 28.952 -23.657 -26.621 1.00 61.81 104 GLU A CA 1
ATOM 859 C C . GLU A 1 104 ? 28.671 -22.669 -25.494 1.00 61.81 104 GLU A C 1
ATOM 861 O O . GLU A 1 104 ? 28.130 -21.584 -25.703 1.00 61.81 104 GLU A O 1
ATOM 866 N N . GLY A 1 105 ? 28.989 -23.062 -24.261 1.00 66.19 105 GLY A N 1
ATOM 867 C CA . GLY A 1 105 ? 28.800 -22.202 -23.097 1.00 66.19 105 GLY A CA 1
ATOM 868 C C . GLY A 1 105 ? 29.525 -20.861 -23.249 1.00 66.19 105 GLY A C 1
ATOM 869 O O . GLY A 1 105 ? 30.706 -20.814 -23.593 1.00 66.19 105 GLY A O 1
ATOM 870 N N . LEU A 1 106 ? 28.839 -19.754 -22.947 1.00 76.94 106 LEU A N 1
ATOM 871 C CA . LEU A 1 106 ? 29.475 -18.436 -22.927 1.00 76.94 106 LEU A CA 1
ATOM 872 C C . LEU A 1 106 ? 30.251 -18.250 -21.625 1.00 76.94 106 LEU A C 1
ATOM 874 O O . LEU A 1 106 ? 29.662 -18.136 -20.546 1.00 76.94 106 LEU A O 1
ATOM 878 N N . LEU A 1 107 ? 31.569 -18.128 -21.748 1.00 75.06 107 LEU A N 1
ATOM 879 C CA . LEU A 1 107 ? 32.458 -17.715 -20.669 1.00 75.06 107 LEU A CA 1
ATOM 880 C C . LEU A 1 107 ? 32.550 -16.182 -20.629 1.00 75.06 107 LEU A C 1
ATOM 882 O O . LEU A 1 107 ? 32.866 -15.527 -21.623 1.00 75.06 107 LEU A O 1
ATOM 886 N N . LEU A 1 108 ? 32.240 -15.589 -19.478 1.00 72.56 108 LEU A N 1
ATOM 887 C CA . LEU A 1 108 ? 32.210 -14.144 -19.261 1.00 72.56 108 LEU A CA 1
ATOM 888 C C . LEU A 1 108 ? 33.028 -13.758 -18.029 1.00 72.56 108 LEU A C 1
ATOM 890 O O . LEU A 1 108 ? 33.226 -14.552 -17.111 1.00 72.56 108 LEU A O 1
ATOM 894 N N . ARG A 1 109 ? 33.433 -12.483 -17.986 1.00 75.56 109 ARG A N 1
ATOM 895 C CA . ARG A 1 109 ? 34.179 -11.865 -16.877 1.00 75.56 109 ARG A CA 1
ATOM 896 C C . ARG A 1 109 ? 35.542 -12.533 -16.646 1.00 75.56 109 ARG A C 1
ATOM 898 O O . ARG A 1 109 ? 35.695 -13.260 -15.655 1.00 75.56 109 ARG A O 1
ATOM 905 N N . PRO A 1 110 ? 36.509 -12.297 -17.552 1.00 76.75 110 PRO A N 1
ATOM 906 C CA . PRO A 1 110 ? 37.853 -12.813 -17.384 1.00 76.75 110 PRO A CA 1
ATOM 907 C C . PRO A 1 110 ? 38.467 -12.307 -16.072 1.00 76.75 110 PRO A C 1
ATOM 909 O O . PRO A 1 110 ? 38.250 -11.154 -15.691 1.00 76.75 110 PRO A O 1
ATOM 912 N N . HIS A 1 111 ? 39.196 -13.161 -15.360 1.00 75.81 111 HIS A N 1
ATOM 913 C CA . HIS A 1 111 ? 39.868 -12.797 -14.115 1.00 75.81 111 HIS A CA 1
ATOM 914 C C . HIS A 1 111 ? 41.175 -13.558 -13.919 1.00 75.81 111 HIS A C 1
ATOM 916 O O . HIS A 1 111 ? 41.474 -14.531 -14.599 1.00 75.81 111 HIS A O 1
ATOM 922 N N . ASN A 1 112 ? 41.939 -13.102 -12.927 1.00 71.50 112 ASN A N 1
ATOM 923 C CA . ASN A 1 112 ? 43.247 -13.652 -12.576 1.00 71.50 112 ASN A CA 1
ATOM 924 C C . ASN A 1 112 ? 43.335 -13.901 -11.053 1.00 71.50 112 ASN A C 1
ATOM 926 O O . ASN A 1 112 ? 44.414 -14.046 -10.495 1.00 71.50 112 ASN A O 1
ATOM 930 N N . LYS A 1 113 ? 42.189 -13.858 -10.358 1.00 67.00 113 LYS A N 1
ATOM 931 C CA . LYS A 1 113 ? 42.072 -13.776 -8.890 1.00 67.00 113 LYS A CA 1
ATOM 932 C C . LYS A 1 113 ? 42.014 -15.134 -8.164 1.00 67.00 113 LYS A C 1
ATOM 934 O O . LYS A 1 113 ? 41.291 -15.257 -7.183 1.00 67.00 113 LYS A O 1
ATOM 939 N N . GLY A 1 114 ? 42.721 -16.152 -8.647 1.00 67.62 114 GLY A N 1
ATOM 940 C CA . GLY A 1 114 ? 42.719 -17.486 -8.036 1.00 67.62 114 GLY A CA 1
ATOM 941 C C . GLY A 1 114 ? 44.121 -18.090 -7.961 1.00 67.62 114 GLY A C 1
ATOM 942 O O . GLY A 1 114 ? 44.961 -17.749 -8.797 1.00 67.62 114 GLY A O 1
ATOM 943 N N . PRO A 1 115 ? 44.394 -18.968 -6.979 1.00 63.38 115 PRO A N 1
ATOM 944 C CA . PRO A 1 115 ? 45.634 -19.730 -6.953 1.00 63.38 115 PRO A CA 1
ATOM 945 C C . PRO A 1 115 ? 45.714 -20.591 -8.217 1.00 63.38 115 PRO A C 1
ATOM 947 O O . 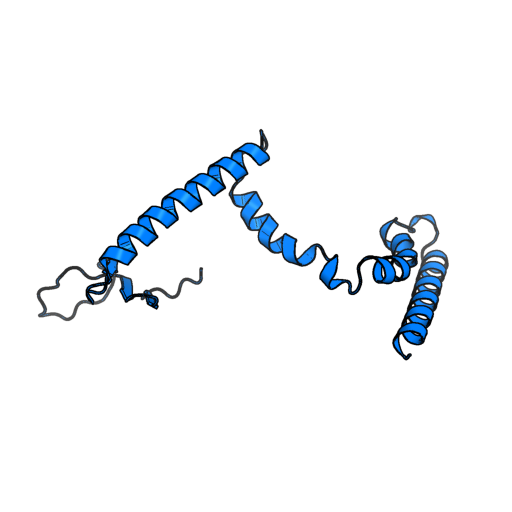PRO A 1 115 ? 44.797 -21.350 -8.529 1.00 63.38 115 PRO A O 1
ATOM 950 N N . LEU A 1 116 ? 46.802 -20.435 -8.966 1.00 66.50 116 LEU A N 1
ATOM 951 C CA . LEU A 1 116 ? 47.059 -21.223 -10.163 1.00 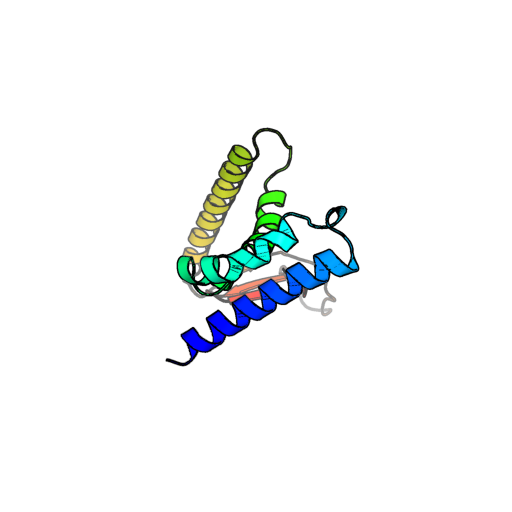66.50 116 LEU A CA 1
ATOM 952 C C . LEU A 1 116 ? 47.755 -22.525 -9.778 1.00 66.50 116 LEU A C 1
ATOM 954 O O . LEU A 1 116 ? 48.645 -22.533 -8.929 1.00 66.50 116 LEU A O 1
ATOM 958 N N . ILE A 1 117 ? 47.370 -23.625 -10.421 1.00 65.81 117 ILE A N 1
ATOM 959 C CA . ILE A 1 117 ? 48.108 -24.881 -10.302 1.00 65.81 117 ILE A CA 1
ATOM 960 C C . ILE A 1 117 ? 49.405 -24.709 -11.099 1.00 65.81 117 ILE A C 1
ATOM 962 O O . ILE A 1 117 ? 49.371 -24.534 -12.319 1.00 65.81 117 ILE A O 1
ATOM 966 N N . ASN A 1 118 ? 50.542 -24.725 -10.402 1.00 54.28 118 ASN A N 1
ATOM 967 C CA . ASN A 1 118 ? 51.863 -24.639 -11.019 1.00 54.28 118 ASN A CA 1
ATOM 968 C C . ASN A 1 118 ? 52.022 -25.818 -11.995 1.00 54.28 118 ASN A C 1
ATOM 970 O O . ASN A 1 118 ? 52.027 -26.959 -11.541 1.00 54.28 118 ASN A O 1
ATOM 974 N N . ASN A 1 119 ? 52.115 -25.520 -13.301 1.00 60.38 119 ASN A N 1
ATOM 975 C CA . ASN A 1 119 ? 52.354 -26.412 -14.462 1.00 60.38 119 ASN A CA 1
ATOM 976 C C . ASN A 1 119 ? 51.239 -26.489 -15.522 1.00 60.38 119 ASN A C 1
ATOM 978 O O . ASN A 1 119 ? 51.367 -27.258 -16.472 1.00 60.38 119 ASN A O 1
ATOM 982 N N . LEU A 1 120 ? 50.189 -25.670 -15.443 1.00 60.97 120 LEU A N 1
ATOM 983 C CA . LEU A 1 120 ? 49.262 -25.489 -16.566 1.00 60.97 120 LEU A CA 1
ATOM 984 C C . LEU A 1 120 ? 49.526 -24.141 -17.245 1.00 60.97 120 LEU A C 1
ATOM 986 O O . LEU A 1 120 ? 49.515 -23.103 -16.586 1.00 60.97 120 LEU A O 1
ATOM 990 N N . VAL A 1 121 ? 49.748 -24.146 -18.564 1.00 58.50 121 VAL A N 1
ATOM 991 C CA . VAL A 1 121 ? 49.694 -22.921 -19.378 1.00 58.50 121 VAL A CA 1
ATOM 992 C C . VAL A 1 121 ? 48.248 -22.440 -19.324 1.00 58.50 121 VAL A C 1
ATOM 994 O O . VAL A 1 121 ? 47.351 -23.061 -19.893 1.00 58.50 121 VAL A O 1
ATOM 997 N N . THR A 1 122 ? 47.988 -21.399 -18.541 1.00 58.00 122 THR A N 1
ATOM 998 C CA . THR A 1 122 ? 46.624 -20.985 -18.232 1.00 58.00 122 THR A CA 1
ATOM 999 C C . THR A 1 122 ? 46.032 -20.195 -19.391 1.00 58.00 122 THR A C 1
ATOM 1001 O O . THR A 1 122 ? 46.378 -19.044 -19.643 1.00 58.00 122 THR A O 1
ATOM 1004 N N . ASN A 1 123 ? 45.085 -20.829 -20.084 1.00 61.81 123 ASN A N 1
ATOM 1005 C CA . ASN A 1 123 ? 44.069 -20.131 -20.866 1.00 61.81 123 ASN A CA 1
ATOM 1006 C C . ASN A 1 123 ? 43.346 -19.086 -19.982 1.00 61.81 123 ASN A C 1
ATOM 1008 O O . ASN A 1 123 ? 43.350 -19.216 -18.752 1.00 61.81 123 ASN A O 1
ATOM 1012 N N . PRO A 1 124 ? 42.721 -18.046 -20.568 1.00 71.81 124 PRO A N 1
ATOM 1013 C CA . PRO A 1 124 ? 41.988 -17.037 -19.802 1.00 71.81 124 PRO A CA 1
ATOM 1014 C C . PRO A 1 124 ? 40.979 -17.686 -18.837 1.00 71.81 124 PRO A C 1
ATOM 1016 O O . PRO A 1 124 ? 40.212 -18.561 -19.234 1.00 71.81 124 PRO A O 1
ATOM 1019 N N . GLN A 1 125 ? 40.985 -17.271 -17.565 1.00 78.25 125 GLN A N 1
ATOM 1020 C CA . GLN A 1 125 ? 40.019 -17.738 -16.558 1.00 78.25 125 GLN A CA 1
ATOM 1021 C C . GLN A 1 125 ? 38.807 -16.815 -16.555 1.00 78.25 125 GLN A C 1
ATOM 1023 O O . GLN A 1 125 ? 38.964 -15.617 -16.767 1.00 78.25 125 GLN A O 1
ATOM 1028 N N . PHE A 1 126 ? 37.617 -17.338 -16.265 1.00 81.06 126 PHE A N 1
ATOM 1029 C CA . PHE A 1 126 ? 36.353 -16.603 -16.326 1.00 81.06 126 PHE A CA 1
ATOM 1030 C C . PHE A 1 126 ? 35.506 -16.876 -15.080 1.00 81.06 126 PHE A C 1
ATOM 1032 O O . PHE A 1 126 ? 35.438 -18.004 -14.605 1.00 81.06 126 PHE A O 1
ATOM 1039 N N . SER A 1 127 ? 34.833 -15.846 -14.560 1.00 78.56 127 SER A N 1
ATOM 1040 C CA . SER A 1 127 ? 34.063 -15.931 -13.302 1.00 78.56 127 SER A CA 1
ATOM 1041 C C . SER A 1 127 ? 32.567 -16.172 -13.512 1.00 78.56 127 SER A C 1
ATOM 1043 O O . SER A 1 127 ? 31.794 -16.251 -12.555 1.00 78.56 127 SER A O 1
ATOM 1045 N N . THR A 1 128 ? 32.108 -16.244 -14.762 1.00 80.00 128 THR A N 1
ATOM 1046 C CA . THR A 1 128 ? 30.709 -16.534 -15.084 1.00 80.00 128 THR A CA 1
ATOM 1047 C C . THR A 1 128 ? 30.606 -17.428 -16.312 1.00 80.00 128 THR A C 1
ATOM 1049 O O . THR A 1 128 ? 31.191 -17.122 -17.347 1.00 80.00 128 THR A O 1
ATOM 1052 N N . LEU A 1 129 ? 29.811 -18.490 -16.204 1.00 80.00 129 LEU A N 1
ATOM 1053 C CA . LEU A 1 129 ? 29.461 -19.396 -17.293 1.00 80.00 129 LEU A CA 1
ATOM 1054 C C . LEU A 1 129 ? 27.949 -19.331 -17.532 1.00 80.00 129 LEU A C 1
ATOM 1056 O O . LEU A 1 129 ? 27.164 -19.489 -16.596 1.00 80.00 129 LEU A O 1
ATOM 1060 N N . ILE A 1 130 ? 27.544 -19.086 -18.777 1.00 79.19 130 ILE A N 1
ATOM 1061 C CA . ILE A 1 130 ? 26.142 -19.127 -19.206 1.00 79.19 130 ILE A CA 1
ATOM 1062 C C . ILE A 1 130 ? 25.948 -20.335 -20.125 1.00 79.19 130 ILE A C 1
ATOM 1064 O O . ILE A 1 130 ? 26.573 -20.416 -21.182 1.00 79.19 130 ILE A O 1
ATOM 1068 N N . LEU A 1 131 ? 25.073 -21.254 -19.718 1.00 75.75 131 LEU A N 1
ATOM 1069 C CA . LEU A 1 131 ? 24.703 -22.473 -20.440 1.00 75.75 131 LEU A CA 1
ATOM 1070 C C . LEU A 1 131 ? 23.195 -22.448 -20.700 1.00 75.75 131 LEU A C 1
ATOM 1072 O O . LEU A 1 131 ? 22.407 -22.802 -19.822 1.00 75.75 131 LEU A O 1
ATOM 1076 N N . GLY A 1 132 ? 22.782 -21.989 -21.883 1.00 70.94 132 GLY A N 1
ATOM 1077 C CA . GLY A 1 132 ? 21.365 -21.806 -22.208 1.00 70.94 132 GLY A CA 1
ATOM 1078 C C . GLY A 1 132 ? 20.658 -20.918 -21.176 1.00 70.94 132 GLY A C 1
ATOM 1079 O O . GLY A 1 132 ? 20.951 -19.727 -21.072 1.00 70.94 132 GLY A O 1
ATOM 1080 N N . ASN A 1 133 ? 19.763 -21.516 -20.382 1.00 68.56 133 ASN A N 1
ATOM 1081 C CA . ASN A 1 133 ? 18.986 -20.827 -19.343 1.00 68.56 133 ASN A CA 1
ATOM 1082 C C . ASN A 1 133 ? 19.678 -20.780 -17.968 1.00 68.56 133 ASN A C 1
ATOM 1084 O O . ASN A 1 133 ? 19.157 -20.160 -17.041 1.00 68.56 133 ASN A O 1
ATOM 1088 N N . TYR A 1 134 ? 20.834 -21.429 -17.810 1.00 73.81 134 TYR A N 1
ATOM 1089 C CA . TYR A 1 134 ? 21.555 -21.517 -16.542 1.00 73.81 134 TYR A CA 1
ATOM 1090 C C . TYR A 1 134 ? 22.734 -20.543 -16.501 1.00 73.81 134 TYR A C 1
ATOM 1092 O O . TYR A 1 134 ? 23.467 -20.381 -17.479 1.00 73.81 134 TYR A O 1
ATOM 1100 N N . LYS A 1 135 ? 22.948 -19.915 -15.340 1.00 80.75 135 LYS A N 1
ATOM 1101 C CA . LYS A 1 135 ? 24.073 -19.009 -15.079 1.00 80.75 135 LYS A CA 1
ATOM 1102 C C . LYS A 1 135 ? 24.820 -19.458 -13.828 1.00 80.75 135 LYS A C 1
ATOM 1104 O O . LYS A 1 135 ? 24.283 -19.359 -12.729 1.00 80.75 135 LYS A O 1
ATOM 1109 N N . LEU A 1 136 ? 26.066 -19.890 -13.993 1.00 79.31 136 LEU A N 1
ATOM 1110 C CA . LEU A 1 136 ? 26.976 -20.187 -12.890 1.00 79.31 136 LEU A CA 1
ATOM 1111 C C . LEU A 1 136 ? 27.900 -18.986 -12.662 1.00 79.31 136 LEU A C 1
ATOM 1113 O O . LEU A 1 136 ? 28.549 -18.517 -13.598 1.00 79.31 136 LEU A O 1
ATOM 1117 N N . LYS A 1 137 ? 27.960 -18.479 -11.426 1.00 80.19 137 LYS A N 1
ATOM 1118 C CA . LYS A 1 137 ? 28.908 -17.444 -10.981 1.00 80.19 137 LYS A CA 1
ATOM 1119 C C . LYS A 1 137 ? 29.833 -18.056 -9.925 1.00 80.19 137 LYS A C 1
ATOM 1121 O O . LYS A 1 137 ? 29.363 -18.807 -9.078 1.00 80.19 137 LYS A O 1
ATOM 1126 N N . THR A 1 138 ? 31.118 -17.710 -9.942 1.00 73.38 138 THR A N 1
ATOM 1127 C CA . THR A 1 138 ? 32.077 -18.142 -8.905 1.00 73.38 138 THR A CA 1
ATOM 1128 C C . THR A 1 138 ? 32.139 -17.202 -7.694 1.00 73.38 138 THR A C 1
ATOM 1130 O O . THR A 1 138 ? 32.761 -17.544 -6.694 1.00 73.38 138 THR A O 1
ATOM 1133 N N . SER A 1 139 ? 31.483 -16.035 -7.750 1.00 64.25 139 SER A N 1
ATOM 1134 C CA . SER A 1 139 ? 31.357 -15.088 -6.632 1.00 64.25 139 SER A CA 1
ATOM 1135 C C . SER A 1 139 ? 29.964 -15.160 -5.996 1.00 64.25 139 SER A C 1
ATOM 1137 O O . SER A 1 139 ? 28.963 -15.043 -6.707 1.00 64.25 139 SER A O 1
ATOM 1139 N N . VAL A 1 140 ? 29.909 -15.287 -4.666 1.00 57.25 140 VAL A N 1
ATOM 1140 C CA . VAL A 1 140 ? 28.682 -15.373 -3.840 1.00 57.25 140 VAL A CA 1
ATOM 1141 C C . VAL A 1 140 ? 28.165 -13.981 -3.446 1.00 57.25 140 VAL A C 1
ATOM 1143 O O . VAL A 1 140 ? 27.607 -13.790 -2.372 1.00 57.25 140 VAL A O 1
ATOM 1146 N N . ASP A 1 141 ? 28.340 -12.981 -4.304 1.00 51.12 141 ASP A N 1
ATOM 1147 C CA . ASP A 1 141 ? 27.701 -11.691 -4.059 1.00 51.12 141 ASP A CA 1
ATOM 1148 C C . ASP A 1 141 ? 26.265 -11.787 -4.579 1.00 51.12 141 ASP A C 1
ATOM 1150 O O . ASP A 1 141 ? 26.031 -11.913 -5.789 1.00 51.12 141 ASP A O 1
ATOM 1154 N N . ALA A 1 142 ? 25.329 -11.846 -3.627 1.00 42.81 142 ALA A N 1
ATOM 1155 C CA . ALA A 1 142 ? 23.893 -11.835 -3.863 1.00 42.81 142 ALA A CA 1
ATOM 1156 C C . ALA A 1 142 ? 23.505 -10.572 -4.650 1.00 42.81 142 ALA A C 1
ATOM 1158 O O . ALA A 1 142 ? 24.011 -9.486 -4.365 1.00 42.81 142 ALA A O 1
ATOM 1159 N N . ASP A 1 143 ? 22.656 -10.756 -5.665 1.00 38.84 143 ASP A N 1
ATOM 1160 C CA . ASP A 1 143 ? 22.076 -9.661 -6.452 1.00 38.84 143 ASP A CA 1
ATOM 1161 C C . ASP A 1 143 ? 21.101 -8.821 -5.596 1.00 38.84 143 ASP A C 1
ATOM 1163 O O . ASP A 1 143 ? 20.436 -9.402 -4.703 1.00 38.84 143 ASP A O 1
#

Foldseek 3Di:
DVVVVVLVVQLVVLVVVLVVCCVPVNPVPPDVVSVCSNCVSVVCVVQNDVVRVDCVVCVVVVVVLVVQAPDPPPSVVSSVVVVVVVVVVVVVVVVVLVVLPPQDKDFAAFDDPDDDDPPDPDDTDGQWTHGNPDIHGNDPDDD

pLDDT: mean 79.46, std 15.98, range [38.84, 97.12]

Sequence (143 aa):
PHHVSLKQYAHDLLEYFVKSFEQIYGQMYMAPNIHGLLHLVDDYDRFGPLDNCSTFSFENYMKVLKSMIRKPHKPLEQVIIRYNEGEKSTSNLKKKCNIINNNEGLLLRPHNKGPLINNLVTNPQFSTLILGNYKLKTSVDAD